Protein AF-A0A4U1IVS3-F1 (afdb_monomer_lite)

Sequence (166 aa):
MLEALLHRRAEAQEARRAERAAQIAGSAAEHLARTAVWHEGRAHLDPSILFGAILADVGRRFIAFHGGRAFEVRMLRHTLWSAGEALSPHDDLTAWVDAEGLHFRWKNGRGGLNFLSQHVPARDIGFGLHVYLTPPVQRPSVHRAQRPPRRPVSLGDEVVNMTLFT

Organism: NCBI:txid889272

pLDDT: mean 86.9, std 16.54, range [38.56, 98.56]

Radius of gyration: 30.64 Å; chains: 1; bounding box: 56×33×131 Å

Secondary structure (DSSP, 8-state):
-HHHHHHHHHHHHHHHHHHHHHHHHHHHHHHHHHH-EEETTEEEE-HHHHTTGGG--TT--EEEEE-TTS-EEEEEHHHHHHHHHHHTT-TT-EEEE-SSEEEEEETTTTEEEEEEPPP--GGGGGGSEEEE------------PPPPPPPPP-------------

Structure (mmCIF, N/CA/C/O backbone):
data_AF-A0A4U1IVS3-F1
#
_entry.id   AF-A0A4U1IVS3-F1
#
loop_
_atom_site.group_PDB
_atom_site.id
_atom_site.type_symbol
_atom_site.label_atom_id
_atom_site.label_alt_id
_atom_site.label_comp_id
_atom_site.label_asym_id
_atom_site.label_entity_id
_atom_site.label_seq_id
_atom_site.pdbx_PDB_ins_code
_atom_site.Cartn_x
_atom_site.Cartn_y
_atom_site.Cartn_z
_atom_site.occupancy
_atom_site.B_iso_or_equiv
_atom_site.auth_seq_id
_atom_site.auth_comp_id
_atom_site.auth_asym_id
_atom_site.auth_atom_id
_atom_site.pdbx_PDB_model_num
ATOM 1 N N . MET A 1 1 ? -29.412 3.752 32.930 1.00 77.69 1 MET A N 1
ATOM 2 C CA . MET A 1 1 ? -30.040 3.764 31.583 1.00 77.69 1 MET A CA 1
ATOM 3 C C . MET A 1 1 ? -29.341 4.731 30.622 1.00 77.69 1 MET A C 1
ATOM 5 O O . MET A 1 1 ? -29.026 4.317 29.516 1.00 77.69 1 MET A O 1
ATOM 9 N N . LEU A 1 2 ? -29.041 5.974 31.028 1.00 86.38 2 LEU A N 1
ATOM 10 C CA . LEU A 1 2 ? -28.315 6.954 30.199 1.00 86.38 2 LEU A CA 1
ATOM 11 C C . LEU A 1 2 ? -26.890 6.506 29.818 1.00 86.38 2 LEU A C 1
ATOM 13 O O . LEU A 1 2 ? -26.524 6.584 28.652 1.00 86.38 2 LEU A O 1
ATOM 17 N N . GLU A 1 3 ? -26.120 5.967 30.765 1.00 86.56 3 GLU A N 1
ATOM 18 C CA . GLU A 1 3 ? -24.755 5.470 30.511 1.00 86.56 3 GLU A CA 1
ATOM 19 C C . GLU A 1 3 ? -24.716 4.357 29.457 1.00 86.56 3 GLU A C 1
ATOM 21 O O . GLU A 1 3 ? -23.887 4.391 28.554 1.00 86.56 3 GLU A O 1
ATOM 26 N N . ALA A 1 4 ? -25.675 3.426 29.497 1.00 86.88 4 ALA A N 1
ATOM 27 C CA . ALA A 1 4 ? -25.793 2.362 28.500 1.00 86.88 4 ALA A CA 1
ATOM 28 C C . ALA A 1 4 ? -26.105 2.909 27.093 1.00 86.88 4 ALA A C 1
ATOM 30 O O . ALA A 1 4 ? -25.590 2.400 26.099 1.00 86.88 4 ALA A O 1
ATOM 31 N N . LEU A 1 5 ? -26.916 3.969 26.992 1.00 88.50 5 LEU A N 1
ATOM 32 C CA . LEU A 1 5 ? -27.208 4.632 25.715 1.00 88.50 5 LEU A CA 1
ATOM 33 C C . LEU A 1 5 ? -25.997 5.408 25.179 1.00 88.50 5 LEU A C 1
ATOM 35 O O . LEU A 1 5 ? -25.745 5.386 23.973 1.00 88.50 5 LEU A O 1
ATOM 39 N N . LEU A 1 6 ? -25.238 6.069 26.058 1.00 91.06 6 LEU A N 1
ATOM 40 C CA . LEU A 1 6 ? -24.002 6.767 25.693 1.00 91.06 6 LEU A CA 1
ATOM 41 C C . LEU A 1 6 ? -22.923 5.786 25.227 1.00 91.06 6 LEU A C 1
ATOM 43 O O . LEU A 1 6 ? -22.313 6.015 24.184 1.00 91.06 6 LEU A O 1
ATOM 47 N N . HIS A 1 7 ? -22.748 4.672 25.940 1.00 90.12 7 HIS A N 1
ATOM 48 C CA . HIS A 1 7 ? -21.808 3.618 25.568 1.00 90.12 7 HIS A CA 1
ATOM 49 C C . HIS A 1 7 ? -22.149 3.028 24.195 1.00 90.12 7 HIS A C 1
ATOM 51 O O . HIS A 1 7 ? -21.324 3.056 23.286 1.00 90.12 7 HIS A O 1
ATOM 57 N N . ARG A 1 8 ? -23.415 2.645 23.983 1.00 90.50 8 ARG A N 1
ATOM 58 C CA . ARG A 1 8 ? -23.885 2.110 22.698 1.00 90.50 8 ARG A CA 1
ATOM 59 C C . ARG A 1 8 ? -23.716 3.099 21.541 1.00 90.50 8 ARG A C 1
ATOM 61 O O . ARG A 1 8 ? -23.446 2.705 20.407 1.00 90.50 8 ARG A O 1
ATOM 68 N N . ARG A 1 9 ? -23.875 4.402 21.800 1.00 92.19 9 ARG A N 1
ATOM 69 C CA . ARG A 1 9 ? -23.631 5.449 20.797 1.00 92.19 9 ARG A CA 1
ATOM 70 C C . ARG A 1 9 ? -22.145 5.577 20.463 1.00 92.19 9 ARG A C 1
ATOM 72 O O . ARG A 1 9 ? -21.830 5.745 19.287 1.00 92.19 9 ARG A O 1
ATOM 79 N N . ALA A 1 10 ? -21.263 5.504 21.458 1.00 92.88 10 ALA A N 1
ATOM 80 C CA . ALA A 1 10 ? -19.818 5.541 21.250 1.00 92.88 10 ALA A CA 1
ATOM 81 C C . ALA A 1 10 ? -19.348 4.335 20.420 1.00 92.88 10 ALA A C 1
ATOM 83 O O . ALA A 1 10 ? -18.679 4.526 19.407 1.00 92.88 10 ALA A O 1
ATOM 84 N N . GLU A 1 11 ? -19.797 3.124 20.760 1.00 93.31 11 GLU A N 1
ATOM 85 C CA . GLU A 1 11 ? -19.518 1.904 19.989 1.00 93.31 11 GLU A CA 1
ATOM 86 C C . GLU A 1 11 ? -19.992 2.025 18.534 1.00 93.31 11 GLU A C 1
ATOM 88 O O . GLU A 1 11 ? -19.246 1.745 17.597 1.00 93.31 11 GLU A O 1
ATOM 93 N N . ALA A 1 12 ? -21.220 2.510 18.319 1.00 93.38 12 ALA A N 1
ATOM 94 C CA . ALA A 1 12 ? -21.760 2.697 16.975 1.00 93.38 12 ALA A CA 1
ATOM 95 C C . ALA A 1 12 ? -20.989 3.756 16.167 1.00 93.38 12 ALA A C 1
ATOM 97 O O . ALA A 1 12 ? -20.872 3.645 14.945 1.00 93.38 12 ALA A O 1
ATOM 98 N N . GLN A 1 13 ? -20.479 4.803 16.819 1.00 93.44 13 GLN A N 1
ATOM 99 C CA . GLN A 1 13 ? -19.643 5.809 16.165 1.00 93.44 13 GLN A CA 1
ATOM 100 C C . GLN A 1 13 ? -18.276 5.247 15.788 1.00 93.44 13 GLN A C 1
ATOM 102 O O . GLN A 1 13 ? -17.813 5.521 14.681 1.00 93.44 13 GLN A O 1
ATOM 107 N N . GLU A 1 14 ? -17.672 4.452 16.666 1.00 91.75 14 GLU A N 1
ATOM 108 C CA . GLU A 1 14 ? -16.387 3.807 16.414 1.00 91.75 14 GLU A CA 1
ATOM 109 C C . GLU A 1 14 ? -16.489 2.811 15.257 1.00 91.75 14 GLU A C 1
ATOM 111 O O . GLU A 1 14 ? -15.735 2.912 14.292 1.00 91.75 14 GLU A O 1
ATOM 116 N N . ALA A 1 15 ? -17.521 1.961 15.254 1.00 92.50 15 ALA A N 1
ATOM 117 C CA . ALA A 1 15 ? -17.793 1.045 14.149 1.00 92.50 15 ALA A CA 1
ATOM 118 C C . ALA A 1 15 ? -17.946 1.785 12.805 1.00 92.50 15 ALA A C 1
ATOM 120 O O . ALA A 1 15 ? -17.373 1.387 11.794 1.00 92.50 15 ALA A O 1
ATOM 121 N N . ARG A 1 16 ? -18.655 2.924 12.786 1.00 94.44 16 ARG A N 1
ATOM 122 C CA . ARG A 1 16 ? -18.805 3.759 11.576 1.00 94.44 16 ARG A CA 1
ATOM 123 C C . ARG A 1 16 ? -17.513 4.448 11.141 1.00 94.44 16 ARG A C 1
ATOM 125 O O . ARG A 1 16 ? -17.409 4.847 9.980 1.00 94.44 16 ARG A O 1
ATOM 132 N N . ARG A 1 17 ? -16.589 4.723 12.061 1.00 94.38 17 ARG A N 1
ATOM 133 C CA . ARG A 1 17 ? -15.276 5.301 11.735 1.00 94.38 17 ARG A CA 1
ATOM 134 C C . ARG A 1 17 ? -14.370 4.231 11.142 1.00 94.38 17 ARG A C 1
ATOM 136 O O . ARG A 1 17 ? -13.812 4.476 10.079 1.00 94.38 17 ARG A O 1
ATOM 143 N N . ALA A 1 18 ? -14.313 3.059 11.771 1.00 93.31 18 ALA A N 1
ATOM 144 C CA . ALA A 1 18 ? -13.566 1.909 11.279 1.00 93.31 18 ALA A CA 1
ATOM 145 C C . ALA A 1 18 ? -14.024 1.497 9.870 1.00 93.31 18 ALA A C 1
ATOM 147 O O . ALA A 1 18 ? -13.200 1.386 8.970 1.00 93.31 18 ALA A O 1
ATOM 148 N N . GLU A 1 19 ? -15.337 1.393 9.642 1.00 96.06 19 GLU A N 1
ATOM 149 C CA . GLU A 1 19 ? -15.896 1.054 8.326 1.00 96.06 19 GLU A CA 1
ATOM 150 C C . GLU A 1 19 ? -15.495 2.071 7.245 1.00 96.06 19 GLU A C 1
ATOM 152 O O . GLU A 1 19 ? -15.039 1.705 6.164 1.00 96.06 19 GLU A O 1
ATOM 157 N N . ARG A 1 20 ? -15.593 3.373 7.544 1.00 97.31 20 ARG A N 1
ATOM 158 C CA . ARG A 1 20 ? -15.169 4.422 6.604 1.00 97.31 20 ARG A CA 1
ATOM 159 C C . ARG A 1 20 ? -13.671 4.369 6.320 1.00 97.31 20 ARG A C 1
ATOM 161 O O . ARG A 1 20 ? -13.270 4.535 5.173 1.00 97.31 20 ARG A O 1
ATOM 168 N N . ALA A 1 21 ? -12.852 4.136 7.341 1.00 96.75 21 ALA A N 1
ATOM 169 C CA . ALA A 1 21 ? -11.411 4.001 7.178 1.00 96.75 21 ALA A CA 1
ATOM 170 C C . ALA A 1 21 ? -11.055 2.796 6.292 1.00 96.75 21 ALA A C 1
ATOM 172 O O . ALA A 1 21 ? -10.244 2.939 5.377 1.00 96.75 21 ALA A O 1
ATOM 173 N N . ALA A 1 22 ? -11.720 1.654 6.496 1.00 96.00 22 ALA A N 1
ATOM 174 C CA . ALA A 1 22 ? -11.573 0.461 5.667 1.00 96.00 22 ALA A CA 1
ATOM 175 C C . ALA A 1 22 ? -11.954 0.726 4.200 1.00 96.00 22 ALA A C 1
ATOM 177 O O . ALA A 1 22 ? -11.210 0.353 3.294 1.00 96.00 22 ALA A O 1
ATOM 178 N N . GLN A 1 23 ? -13.065 1.430 3.953 1.00 97.75 23 GLN A N 1
ATOM 179 C CA . GLN A 1 23 ? -13.495 1.812 2.601 1.00 97.75 23 GLN A CA 1
ATOM 180 C C . GLN A 1 23 ? -12.495 2.749 1.908 1.00 97.75 23 GLN A C 1
ATOM 182 O O . GLN A 1 23 ? -12.193 2.565 0.726 1.00 97.75 23 GLN A O 1
ATOM 187 N N . ILE A 1 24 ? -11.956 3.733 2.636 1.00 98.06 24 ILE A N 1
ATOM 188 C CA . ILE A 1 24 ? -10.933 4.658 2.125 1.00 98.06 24 ILE A CA 1
ATOM 189 C C . ILE A 1 24 ? -9.659 3.891 1.763 1.00 98.06 24 ILE A C 1
ATOM 191 O O . ILE A 1 24 ? -9.154 4.038 0.650 1.00 98.06 24 ILE A O 1
ATOM 195 N N . ALA A 1 25 ? -9.171 3.044 2.671 1.00 98.00 25 ALA A N 1
ATOM 196 C CA . ALA A 1 25 ? -7.970 2.249 2.450 1.00 98.00 25 ALA A CA 1
ATOM 197 C C . ALA A 1 25 ? -8.139 1.267 1.281 1.00 98.00 25 ALA A C 1
ATOM 199 O O . ALA A 1 25 ? -7.247 1.159 0.442 1.00 98.00 25 ALA A O 1
ATOM 200 N N . GLY A 1 26 ? -9.298 0.608 1.175 1.00 98.06 26 GLY A N 1
ATOM 201 C CA . GLY A 1 26 ? -9.636 -0.270 0.052 1.00 98.06 26 GLY A CA 1
ATOM 202 C C . GLY A 1 26 ? -9.666 0.475 -1.284 1.00 98.06 26 GLY A C 1
ATOM 203 O O . GLY A 1 26 ? -8.991 0.075 -2.229 1.00 98.06 26 GLY A O 1
ATOM 204 N N . SER A 1 27 ? -10.355 1.617 -1.342 1.00 98.19 27 SER A N 1
ATOM 205 C CA . SER A 1 27 ? -10.416 2.449 -2.553 1.00 98.19 27 SER A CA 1
ATOM 206 C C . SER A 1 27 ? -9.033 2.957 -2.972 1.00 98.19 27 SER A C 1
ATOM 208 O O . SER A 1 27 ? -8.713 2.992 -4.160 1.00 98.19 27 SER A O 1
ATOM 210 N N . ALA A 1 28 ? -8.192 3.326 -2.001 1.00 98.25 28 ALA A N 1
ATOM 211 C CA . ALA A 1 28 ? -6.819 3.752 -2.238 1.00 98.25 28 ALA A CA 1
ATOM 212 C C . ALA A 1 28 ? -5.929 2.602 -2.727 1.00 98.25 28 ALA A C 1
ATOM 214 O O . ALA A 1 28 ? -5.142 2.804 -3.646 1.00 98.25 28 ALA A O 1
ATOM 215 N N . ALA A 1 29 ? -6.080 1.398 -2.168 1.00 98.19 29 ALA A N 1
ATOM 216 C CA . ALA A 1 29 ? -5.380 0.198 -2.623 1.00 98.19 29 ALA A CA 1
ATOM 217 C C . ALA A 1 29 ? -5.730 -0.145 -4.078 1.00 98.19 29 ALA A C 1
ATOM 219 O O . ALA A 1 29 ? -4.840 -0.408 -4.887 1.00 98.19 29 ALA A O 1
ATOM 220 N N . GLU A 1 30 ? -7.012 -0.085 -4.439 1.00 97.75 30 GLU A N 1
ATOM 221 C CA . GLU A 1 30 ? -7.441 -0.275 -5.823 1.00 97.75 30 GLU A CA 1
ATOM 222 C C . GLU A 1 30 ? -6.924 0.829 -6.748 1.00 97.75 30 GLU A C 1
ATOM 224 O O . GLU A 1 30 ? -6.510 0.559 -7.874 1.00 97.75 30 GLU A O 1
ATOM 229 N N . HIS A 1 31 ? -6.956 2.083 -6.293 1.00 97.75 31 HIS A N 1
ATOM 230 C CA . HIS A 1 31 ? -6.465 3.211 -7.072 1.00 97.75 31 HIS A CA 1
ATOM 231 C C . HIS A 1 31 ? -4.955 3.096 -7.315 1.00 97.75 31 HIS A C 1
ATOM 233 O O . HIS A 1 31 ? -4.538 3.200 -8.465 1.00 97.75 31 HIS A O 1
ATOM 239 N N . LEU A 1 32 ? -4.173 2.751 -6.286 1.00 97.94 32 LEU A N 1
ATOM 240 C CA . LEU A 1 32 ? -2.744 2.454 -6.393 1.00 97.94 32 LEU A CA 1
ATOM 241 C C . LEU A 1 32 ? -2.472 1.327 -7.395 1.00 97.94 32 LEU A C 1
ATOM 243 O O . LEU A 1 32 ? -1.571 1.430 -8.221 1.00 97.94 32 LEU A O 1
ATOM 247 N N . ALA A 1 33 ? -3.261 0.251 -7.345 1.00 96.94 33 ALA A N 1
ATOM 248 C CA . ALA A 1 33 ? -3.112 -0.867 -8.268 1.00 96.94 33 ALA A CA 1
ATOM 249 C C . ALA A 1 33 ? -3.408 -0.483 -9.725 1.00 96.94 33 ALA A C 1
ATOM 251 O O . ALA A 1 33 ? -2.735 -0.968 -10.631 1.00 96.94 33 ALA A O 1
ATOM 252 N N . ARG A 1 34 ? -4.394 0.394 -9.959 1.00 95.56 34 ARG A N 1
ATOM 253 C CA . ARG A 1 34 ? -4.743 0.882 -11.303 1.00 95.56 34 ARG A CA 1
ATOM 254 C C . ARG A 1 34 ? -3.715 1.854 -11.875 1.00 95.56 34 ARG A C 1
ATOM 256 O O . ARG A 1 34 ? -3.555 1.888 -13.091 1.00 95.56 34 ARG A O 1
ATOM 263 N N . THR A 1 35 ? -3.071 2.659 -11.034 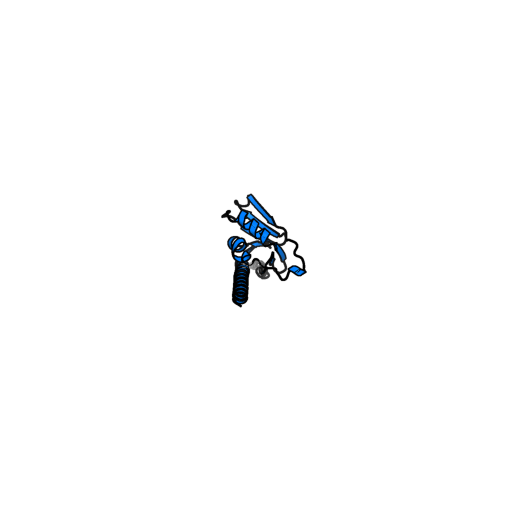1.00 95.31 35 THR A N 1
ATOM 264 C CA . THR A 1 35 ? -2.068 3.645 -11.466 1.00 95.31 35 THR A CA 1
ATOM 265 C C . THR A 1 35 ? -0.651 3.079 -11.509 1.00 95.31 35 THR A C 1
ATOM 267 O O . THR A 1 35 ? 0.246 3.743 -12.024 1.00 95.31 35 THR A O 1
ATOM 270 N N . ALA A 1 36 ? -0.442 1.854 -11.018 1.00 96.75 36 ALA A N 1
ATOM 271 C CA . ALA A 1 36 ? 0.858 1.205 -11.034 1.00 96.75 36 ALA A CA 1
ATOM 272 C C . ALA A 1 36 ? 1.381 0.995 -12.465 1.00 96.75 36 ALA A C 1
ATOM 274 O O . ALA A 1 36 ? 0.700 0.432 -13.327 1.00 96.75 36 ALA A O 1
ATOM 275 N N . VAL A 1 37 ? 2.629 1.400 -12.700 1.00 95.31 37 VAL A N 1
ATOM 276 C CA . VAL A 1 37 ? 3.298 1.262 -14.001 1.00 95.31 37 VAL A CA 1
ATOM 277 C C . VAL A 1 37 ? 4.334 0.153 -13.924 1.00 95.31 37 VAL A C 1
ATOM 279 O O . VAL A 1 37 ? 5.239 0.187 -13.095 1.00 95.31 37 VAL A O 1
ATOM 282 N N . TRP A 1 38 ? 4.220 -0.834 -14.806 1.00 94.31 38 TRP A N 1
ATOM 283 C CA . TRP A 1 38 ? 5.141 -1.965 -14.839 1.00 94.31 38 TRP A CA 1
ATOM 284 C C . TRP A 1 38 ? 6.314 -1.729 -15.784 1.00 94.31 38 TRP A C 1
ATOM 286 O O . TRP A 1 38 ? 6.119 -1.386 -16.950 1.00 94.31 38 TRP A O 1
ATOM 296 N N . HIS A 1 39 ? 7.524 -1.994 -15.299 1.00 91.81 39 HIS A N 1
ATOM 297 C CA . HIS A 1 39 ? 8.752 -1.936 -16.083 1.00 91.81 39 HIS A CA 1
ATOM 298 C C . HIS A 1 39 ? 9.761 -2.960 -15.553 1.00 91.81 39 HIS A C 1
ATOM 300 O O . HIS A 1 39 ? 10.001 -3.018 -14.353 1.00 91.81 39 HIS A O 1
ATOM 306 N N . GLU A 1 40 ? 10.316 -3.796 -16.437 1.00 89.06 40 GLU A N 1
ATOM 307 C CA . GLU A 1 40 ? 11.389 -4.756 -16.105 1.00 89.06 40 GLU A CA 1
ATOM 308 C C . GLU A 1 40 ? 11.123 -5.623 -14.853 1.00 89.06 40 GLU A C 1
ATOM 310 O O . GLU A 1 40 ? 12.008 -5.878 -14.045 1.00 89.06 40 GLU A O 1
ATOM 315 N N . GLY A 1 41 ? 9.880 -6.085 -14.673 1.00 89.19 41 GLY A N 1
ATOM 316 C CA . GLY A 1 41 ? 9.498 -6.932 -13.531 1.00 89.19 41 GLY A CA 1
ATOM 317 C C . GLY A 1 41 ? 9.217 -6.176 -12.227 1.00 89.19 41 GLY A C 1
ATOM 318 O O . GLY A 1 41 ? 8.903 -6.806 -11.221 1.00 89.19 41 GLY A O 1
ATOM 319 N N . ARG A 1 42 ? 9.266 -4.842 -12.257 1.00 95.38 42 ARG A N 1
ATOM 320 C CA . ARG A 1 42 ? 8.960 -3.951 -11.136 1.00 95.38 42 ARG A CA 1
ATOM 321 C C . ARG A 1 42 ? 7.642 -3.233 -11.373 1.00 95.38 42 ARG A C 1
ATOM 323 O O . ARG A 1 42 ? 7.330 -2.865 -12.507 1.00 95.38 42 ARG A O 1
ATOM 330 N N . ALA A 1 43 ? 6.896 -2.993 -10.303 1.00 97.44 43 ALA A N 1
ATOM 331 C CA . ALA A 1 43 ? 5.707 -2.153 -10.327 1.00 97.44 43 ALA A CA 1
ATOM 332 C C . ALA A 1 43 ? 6.019 -0.814 -9.652 1.00 97.44 43 ALA A C 1
ATOM 334 O O . ALA A 1 43 ? 6.213 -0.758 -8.438 1.00 97.44 43 ALA A O 1
ATOM 335 N N . HIS A 1 44 ? 6.079 0.260 -10.437 1.00 97.81 44 HIS A N 1
ATOM 336 C CA . HIS A 1 44 ? 6.214 1.623 -9.937 1.00 97.81 44 HIS A CA 1
ATOM 337 C C . HIS A 1 44 ? 4.899 2.087 -9.318 1.00 97.81 44 HIS A C 1
ATOM 339 O O . HIS A 1 44 ? 3.830 1.901 -9.901 1.00 97.81 44 HIS A O 1
ATOM 345 N N . LEU A 1 45 ? 5.002 2.678 -8.133 1.00 98.12 45 LEU A N 1
ATOM 346 C CA . LEU A 1 45 ? 3.891 3.065 -7.275 1.00 98.12 45 LEU A CA 1
ATOM 347 C C . LEU A 1 45 ? 3.886 4.581 -7.090 1.00 98.12 45 LEU A C 1
ATOM 349 O O . LEU A 1 45 ? 4.944 5.194 -6.961 1.00 98.12 45 LEU A O 1
ATOM 353 N N . ASP A 1 46 ? 2.695 5.167 -7.020 1.00 96.75 46 ASP A N 1
ATOM 354 C CA . ASP A 1 46 ? 2.514 6.573 -6.660 1.00 96.75 46 ASP A CA 1
ATOM 355 C C . ASP A 1 46 ? 2.753 6.767 -5.144 1.00 96.75 46 ASP A C 1
ATOM 357 O O . ASP A 1 46 ? 1.989 6.225 -4.327 1.00 96.75 46 ASP A O 1
ATOM 361 N N . PRO A 1 47 ? 3.785 7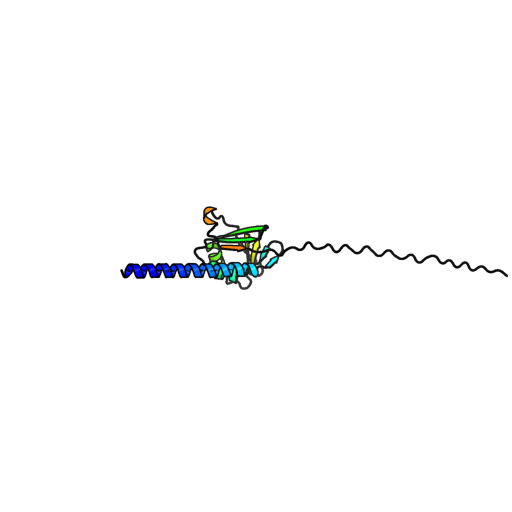.534 -4.737 1.00 96.44 47 PRO A N 1
ATOM 362 C CA . PRO A 1 47 ? 4.096 7.739 -3.326 1.00 96.44 47 PRO A CA 1
ATOM 363 C C . PRO A 1 47 ? 3.009 8.491 -2.547 1.00 96.44 47 PRO A C 1
ATOM 365 O O . PRO A 1 47 ? 2.819 8.217 -1.361 1.00 96.44 47 PRO A O 1
ATOM 368 N N . SER A 1 48 ? 2.265 9.402 -3.185 1.00 95.25 48 SER A N 1
ATOM 369 C CA . SER A 1 48 ? 1.199 10.168 -2.526 1.00 95.25 48 SER A CA 1
ATOM 370 C C . SER A 1 48 ? 0.046 9.265 -2.091 1.00 95.25 48 SER A C 1
ATOM 372 O O . SER A 1 48 ? -0.554 9.474 -1.035 1.00 95.25 48 SER A O 1
ATOM 374 N N . ILE A 1 49 ? -0.239 8.218 -2.866 1.00 96.75 49 ILE A N 1
ATOM 375 C CA . ILE A 1 49 ? -1.236 7.209 -2.495 1.00 96.75 49 ILE A CA 1
ATOM 376 C C . ILE A 1 49 ? -0.651 6.236 -1.464 1.00 96.75 49 ILE A C 1
ATOM 378 O O . ILE A 1 49 ? -1.320 5.921 -0.476 1.00 96.75 49 ILE A O 1
ATOM 382 N N . LEU A 1 50 ? 0.598 5.795 -1.666 1.00 96.88 50 LEU A N 1
ATOM 383 C CA . LEU A 1 50 ? 1.296 4.824 -0.814 1.00 96.88 50 LEU A CA 1
ATOM 384 C C . LEU A 1 50 ? 1.477 5.298 0.639 1.00 96.88 50 LEU A C 1
ATOM 386 O O . LEU A 1 50 ? 1.410 4.484 1.560 1.00 96.88 50 LEU A O 1
ATOM 390 N N . PHE A 1 51 ? 1.681 6.597 0.856 1.00 96.12 51 PHE A N 1
ATOM 391 C CA . PHE A 1 51 ? 1.783 7.190 2.197 1.00 96.12 51 PHE A CA 1
ATOM 392 C C . PHE A 1 51 ? 0.499 7.873 2.675 1.00 96.12 51 PHE A C 1
ATOM 394 O O . PHE A 1 51 ? 0.437 8.347 3.807 1.00 96.12 51 PHE A O 1
ATOM 401 N N . GLY A 1 52 ? -0.529 7.920 1.830 1.00 95.56 52 GLY A N 1
ATOM 402 C CA . GLY A 1 52 ? -1.780 8.606 2.113 1.00 95.56 52 GLY A CA 1
ATOM 403 C C . GLY A 1 52 ? -2.896 7.652 2.523 1.00 95.56 52 GLY A C 1
ATOM 404 O O . GLY A 1 52 ? -2.820 6.917 3.510 1.00 95.56 52 GLY A O 1
ATOM 405 N N . ALA A 1 53 ? -3.972 7.682 1.740 1.00 96.00 53 ALA A N 1
ATOM 406 C CA . ALA A 1 53 ? -5.240 7.031 2.054 1.00 96.00 53 ALA A CA 1
ATOM 407 C C . ALA A 1 53 ? -5.144 5.506 2.251 1.00 96.00 53 ALA A C 1
ATOM 409 O O . ALA A 1 53 ? -5.974 4.940 2.959 1.00 96.00 53 ALA A O 1
ATOM 410 N N . ILE A 1 54 ? -4.119 4.840 1.708 1.00 96.25 54 ILE A N 1
ATOM 411 C CA . ILE A 1 54 ? -3.903 3.400 1.917 1.00 96.25 54 ILE A CA 1
ATOM 412 C C . ILE A 1 54 ? -3.636 3.047 3.391 1.00 96.25 54 ILE A C 1
ATOM 414 O O . ILE A 1 54 ? -3.907 1.932 3.828 1.00 96.25 54 ILE A O 1
ATOM 418 N N . LEU A 1 55 ? -3.144 4.011 4.177 1.00 96.44 55 LEU A N 1
ATOM 419 C CA . LEU A 1 55 ? -2.854 3.855 5.601 1.00 96.44 55 LEU A CA 1
ATOM 420 C C . LEU A 1 55 ? -4.043 4.249 6.494 1.00 96.44 55 LEU A C 1
ATOM 422 O O . LEU A 1 55 ? -3.903 4.225 7.718 1.00 96.44 55 LEU A O 1
ATOM 426 N N . ALA A 1 56 ? -5.200 4.619 5.931 1.00 95.44 56 ALA A N 1
ATOM 427 C CA . ALA A 1 56 ? -6.335 5.135 6.700 1.00 95.44 56 ALA A CA 1
ATOM 428 C C . ALA A 1 56 ? -6.898 4.118 7.709 1.00 95.44 56 ALA A C 1
ATOM 430 O O . ALA A 1 56 ? -7.270 4.496 8.820 1.00 95.44 56 ALA A O 1
ATOM 431 N N . ASP A 1 57 ? -6.932 2.833 7.349 1.00 94.69 57 ASP A N 1
ATOM 432 C CA . ASP A 1 57 ? -7.441 1.762 8.207 1.00 94.69 57 ASP A CA 1
ATOM 433 C C . ASP A 1 57 ? -6.359 1.261 9.177 1.00 94.69 57 ASP A C 1
ATOM 435 O O . ASP A 1 57 ? -5.471 0.486 8.817 1.00 94.69 57 ASP A O 1
ATOM 439 N N . VAL A 1 58 ? -6.441 1.695 10.437 1.00 91.25 58 VAL A N 1
ATOM 440 C CA . VAL A 1 58 ? -5.537 1.255 11.514 1.00 91.25 58 VAL A CA 1
ATOM 441 C C . VAL A 1 58 ? -5.754 -0.204 11.928 1.00 91.25 58 VAL A C 1
ATOM 443 O O . VAL A 1 58 ? -4.861 -0.798 12.532 1.00 91.25 58 VAL A O 1
ATOM 446 N N . GLY A 1 59 ? -6.903 -0.800 11.590 1.00 90.00 59 GLY A N 1
ATOM 447 C CA . GLY A 1 59 ? -7.180 -2.216 11.825 1.00 90.00 59 GLY A CA 1
ATOM 448 C C . GLY A 1 59 ? -6.340 -3.133 10.931 1.00 90.00 59 GLY A C 1
ATOM 449 O O . GLY A 1 59 ? -6.064 -4.279 11.298 1.00 90.00 59 GLY A O 1
ATOM 450 N N . ARG A 1 60 ? -5.863 -2.623 9.786 1.00 92.31 60 ARG A N 1
ATOM 451 C CA . ARG A 1 60 ? -4.960 -3.340 8.879 1.00 92.31 60 ARG A CA 1
ATOM 452 C C . ARG A 1 60 ? -3.518 -3.149 9.325 1.00 92.31 60 ARG A C 1
ATOM 454 O O . ARG A 1 60 ? -2.903 -2.103 9.127 1.00 92.31 60 ARG A O 1
ATOM 461 N N . ARG A 1 61 ? -2.942 -4.189 9.930 1.00 93.56 61 ARG A N 1
ATOM 462 C CA . ARG A 1 61 ? -1.576 -4.126 10.487 1.00 93.56 61 ARG A CA 1
ATOM 463 C C . ARG A 1 61 ? -0.480 -4.115 9.423 1.00 93.56 61 ARG A C 1
ATOM 465 O O . ARG A 1 61 ? 0.638 -3.689 9.716 1.00 93.56 61 ARG A O 1
ATOM 472 N N . PHE A 1 62 ? -0.780 -4.569 8.211 1.00 96.50 62 PHE A N 1
ATOM 473 C CA . PHE A 1 62 ? 0.164 -4.623 7.102 1.00 96.50 62 PHE A CA 1
ATOM 474 C C . PHE A 1 62 ? -0.539 -4.450 5.755 1.00 96.50 62 PHE A C 1
ATOM 476 O O . PHE A 1 62 ? -1.745 -4.680 5.636 1.00 96.50 62 PHE A O 1
ATOM 483 N N . ILE A 1 63 ? 0.242 -4.077 4.748 1.00 97.88 63 ILE A N 1
ATOM 484 C CA . ILE A 1 63 ? -0.138 -4.047 3.340 1.00 97.88 63 ILE A CA 1
ATOM 485 C C . ILE A 1 63 ? 0.641 -5.141 2.610 1.00 97.88 63 ILE A C 1
ATOM 487 O O . ILE A 1 63 ? 1.855 -5.258 2.779 1.00 97.88 63 ILE A O 1
ATOM 491 N N . ALA A 1 64 ? -0.054 -5.952 1.818 1.00 97.69 64 ALA A N 1
ATOM 492 C CA . ALA A 1 64 ? 0.536 -6.961 0.949 1.00 97.69 64 ALA A CA 1
ATOM 493 C C . ALA A 1 64 ? 0.398 -6.539 -0.512 1.00 97.69 64 ALA A C 1
ATOM 495 O O . ALA A 1 64 ? -0.717 -6.406 -1.017 1.00 97.69 64 ALA A O 1
ATOM 496 N N . PHE A 1 65 ? 1.529 -6.366 -1.185 1.00 98.06 65 PHE A N 1
ATOM 497 C CA . PHE A 1 65 ? 1.612 -6.098 -2.613 1.00 98.06 65 PHE A CA 1
ATOM 498 C C . PHE A 1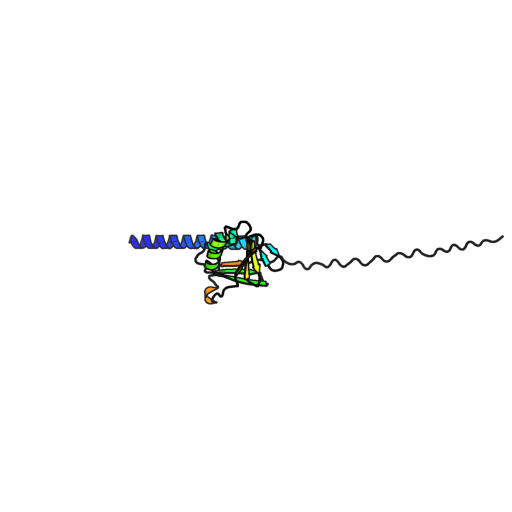 65 ? 1.768 -7.418 -3.362 1.00 98.06 65 PHE A C 1
ATOM 500 O O . PHE A 1 65 ? 2.749 -8.135 -3.165 1.00 98.06 65 PHE A O 1
ATOM 507 N N . HIS A 1 66 ? 0.803 -7.727 -4.224 1.00 97.12 66 HIS A N 1
ATOM 508 C CA . HIS A 1 66 ? 0.766 -8.948 -5.024 1.00 97.12 66 HIS A CA 1
ATOM 509 C C . HIS A 1 66 ? 1.083 -8.611 -6.475 1.00 97.12 66 HIS A C 1
ATOM 511 O O . HIS A 1 66 ? 0.254 -8.016 -7.159 1.00 97.12 66 HIS A O 1
ATOM 517 N N . GLY A 1 67 ? 2.259 -9.008 -6.956 1.00 94.62 67 GLY A N 1
ATOM 518 C CA . GLY A 1 67 ? 2.700 -8.834 -8.344 1.00 94.62 67 GLY A CA 1
ATOM 519 C C . GLY A 1 67 ? 2.253 -9.974 -9.265 1.00 94.62 67 GLY A C 1
ATOM 520 O O . GLY A 1 67 ? 3.049 -10.505 -10.043 1.00 94.62 67 GLY A O 1
ATOM 521 N N . GLY A 1 68 ? 1.013 -10.448 -9.123 1.00 88.12 68 GLY A N 1
ATOM 522 C CA . GLY A 1 68 ? 0.548 -11.675 -9.774 1.00 88.12 68 GLY A CA 1
ATOM 523 C C . GLY A 1 68 ? 1.331 -12.907 -9.301 1.00 88.12 68 GLY A C 1
ATOM 524 O O . GLY A 1 68 ? 1.296 -13.249 -8.126 1.00 88.12 68 GLY A O 1
ATOM 525 N N . ARG A 1 69 ? 2.030 -13.591 -10.220 1.00 86.56 69 ARG A N 1
ATOM 526 C CA . ARG A 1 69 ? 2.899 -14.745 -9.892 1.00 86.56 69 ARG A CA 1
ATOM 527 C C . ARG A 1 69 ? 4.359 -14.363 -9.624 1.00 86.56 69 ARG A C 1
ATOM 529 O O . ARG A 1 69 ? 5.148 -15.246 -9.314 1.00 86.56 69 ARG A O 1
ATOM 536 N N . ALA A 1 70 ? 4.728 -13.093 -9.803 1.00 89.25 70 ALA A N 1
ATOM 537 C CA . ALA A 1 70 ? 6.125 -12.670 -9.755 1.00 89.25 70 ALA A CA 1
ATOM 538 C C . ALA A 1 70 ? 6.640 -12.506 -8.320 1.00 89.25 70 ALA A C 1
ATOM 540 O O . ALA A 1 70 ? 7.746 -12.939 -8.017 1.00 89.25 70 ALA A O 1
ATOM 541 N N . PHE A 1 71 ? 5.846 -11.886 -7.444 1.00 94.25 71 PHE A N 1
ATOM 542 C CA . PHE A 1 71 ? 6.252 -11.603 -6.070 1.00 94.25 71 PHE A CA 1
ATOM 543 C C . PHE A 1 71 ? 5.061 -11.355 -5.143 1.00 94.25 71 PHE A C 1
ATOM 545 O O . PHE A 1 71 ? 3.977 -10.957 -5.579 1.00 94.25 71 PHE A O 1
ATOM 552 N N . GLU A 1 72 ? 5.320 -11.517 -3.846 1.00 96.06 72 GLU A N 1
ATOM 553 C CA . GLU A 1 72 ? 4.489 -11.007 -2.759 1.00 96.06 72 GLU A CA 1
ATOM 554 C C . GLU A 1 72 ? 5.383 -10.272 -1.750 1.00 96.06 72 GLU A C 1
ATOM 556 O O . GLU A 1 72 ? 6.277 -10.868 -1.144 1.00 96.06 72 GLU A O 1
ATOM 561 N N . VAL A 1 73 ? 5.128 -8.979 -1.542 1.00 97.75 73 VAL A N 1
ATOM 562 C CA . VAL A 1 73 ? 5.867 -8.148 -0.579 1.00 97.75 73 VAL A CA 1
ATOM 563 C C . VAL A 1 73 ? 4.917 -7.649 0.494 1.00 97.75 73 VAL A C 1
ATOM 565 O O . VAL A 1 73 ? 3.897 -7.032 0.194 1.00 97.75 73 VAL A O 1
ATOM 568 N N . ARG A 1 74 ? 5.253 -7.896 1.761 1.00 97.81 74 ARG A N 1
ATOM 569 C CA . ARG A 1 74 ? 4.441 -7.489 2.913 1.00 97.81 74 ARG A CA 1
ATOM 570 C C . ARG A 1 74 ? 5.142 -6.394 3.688 1.00 97.81 74 ARG A C 1
ATOM 572 O O . ARG A 1 74 ? 6.283 -6.578 4.093 1.00 97.81 74 ARG A O 1
ATOM 579 N N . MET A 1 75 ? 4.443 -5.296 3.939 1.00 97.56 75 MET A N 1
ATOM 580 C CA . MET A 1 75 ? 4.940 -4.154 4.701 1.00 97.56 75 MET A CA 1
ATOM 581 C C . MET A 1 75 ? 4.015 -3.863 5.874 1.00 97.56 75 MET A C 1
ATOM 583 O O . MET A 1 75 ? 2.822 -3.633 5.691 1.00 97.56 75 MET A O 1
ATOM 587 N N . LEU A 1 76 ? 4.555 -3.830 7.085 1.00 96.31 76 LEU A N 1
ATOM 588 C CA . LEU A 1 76 ? 3.830 -3.392 8.267 1.00 96.31 76 LEU A CA 1
ATOM 589 C C . LEU A 1 76 ? 3.431 -1.924 8.095 1.00 96.31 76 LEU A C 1
ATOM 591 O O . LEU A 1 76 ? 4.219 -1.079 7.665 1.00 96.31 76 LEU A O 1
ATOM 595 N N . ARG A 1 77 ? 2.193 -1.609 8.479 1.00 95.50 77 ARG A N 1
ATOM 596 C CA . ARG A 1 77 ? 1.610 -0.272 8.319 1.00 95.50 77 ARG A CA 1
ATOM 597 C C . ARG A 1 77 ? 2.464 0.801 8.997 1.00 95.50 77 ARG A C 1
ATOM 599 O O . ARG A 1 77 ? 2.668 1.867 8.432 1.00 95.50 77 ARG A O 1
ATOM 606 N N . HIS A 1 78 ? 2.979 0.518 10.194 1.00 94.62 78 HIS A N 1
ATOM 607 C CA . HIS A 1 78 ? 3.811 1.470 10.934 1.00 94.62 78 HIS A CA 1
ATOM 608 C C . HIS A 1 78 ? 5.156 1.735 10.242 1.00 94.62 78 HIS A C 1
ATOM 610 O O . HIS A 1 78 ? 5.638 2.859 10.283 1.00 94.62 78 HIS A O 1
ATOM 616 N N . THR A 1 79 ? 5.742 0.739 9.565 1.00 96.19 79 THR A N 1
ATOM 617 C CA . THR A 1 79 ? 6.970 0.938 8.783 1.00 96.19 79 THR A CA 1
ATOM 618 C C . THR A 1 79 ? 6.716 1.906 7.630 1.00 96.19 79 THR A C 1
ATOM 620 O O . THR A 1 79 ? 7.491 2.839 7.438 1.00 96.19 79 THR A O 1
ATOM 623 N N . LEU A 1 80 ? 5.606 1.731 6.903 1.00 96.38 80 LEU A N 1
ATOM 624 C CA . LEU A 1 80 ? 5.217 2.644 5.823 1.00 96.38 80 LEU A CA 1
ATOM 625 C C . LEU A 1 80 ? 4.855 4.038 6.330 1.00 96.38 80 LEU A C 1
ATOM 627 O O . LEU A 1 80 ? 5.204 5.016 5.681 1.00 96.38 80 LEU A O 1
ATOM 631 N N . TRP A 1 81 ? 4.208 4.132 7.492 1.00 96.44 81 TRP A N 1
ATOM 632 C CA . TRP A 1 81 ? 3.922 5.412 8.134 1.00 96.44 81 TRP A CA 1
ATOM 633 C C . TRP A 1 81 ? 5.209 6.190 8.430 1.00 96.44 81 TRP A C 1
ATOM 635 O O . TRP A 1 81 ? 5.369 7.311 7.958 1.00 96.44 81 TRP A O 1
ATOM 645 N N . SER A 1 82 ? 6.159 5.573 9.139 1.00 96.19 82 SER A N 1
ATOM 646 C CA . SER A 1 82 ? 7.437 6.215 9.470 1.00 96.19 82 SER A CA 1
ATOM 647 C C . SER A 1 82 ? 8.264 6.547 8.225 1.00 96.19 82 SER A C 1
ATOM 649 O O . SER A 1 82 ? 8.916 7.588 8.176 1.00 96.19 82 SER A O 1
ATOM 651 N N . ALA A 1 83 ? 8.223 5.693 7.196 1.00 96.38 83 ALA A N 1
ATOM 652 C CA . ALA A 1 83 ? 8.838 5.996 5.908 1.00 96.38 83 ALA A CA 1
ATOM 653 C C . ALA A 1 83 ? 8.179 7.216 5.247 1.00 96.38 83 ALA A C 1
ATOM 655 O O . ALA A 1 83 ? 8.883 8.088 4.750 1.00 96.38 83 ALA A O 1
ATOM 656 N N . GLY A 1 84 ? 6.849 7.309 5.287 1.00 95.94 84 GLY A N 1
ATOM 657 C CA . GLY A 1 84 ? 6.099 8.445 4.766 1.00 95.94 84 GLY A CA 1
ATOM 658 C C . GLY A 1 84 ? 6.475 9.754 5.452 1.00 95.94 84 GLY A C 1
ATOM 659 O O . GLY A 1 84 ? 6.731 10.736 4.762 1.00 95.94 84 GLY A O 1
ATOM 660 N N . GLU A 1 85 ? 6.602 9.768 6.779 1.00 96.25 85 GLU A N 1
ATOM 661 C CA . GLU A 1 85 ? 7.044 10.961 7.520 1.00 96.25 85 GLU A CA 1
ATOM 662 C C . GLU A 1 85 ? 8.438 11.434 7.085 1.00 96.25 85 GLU A C 1
ATOM 664 O O . GLU A 1 85 ? 8.666 12.631 6.922 1.00 96.25 85 GLU A O 1
ATOM 669 N N . ALA A 1 86 ? 9.361 10.499 6.848 1.00 95.56 86 ALA A N 1
ATOM 670 C CA . ALA A 1 86 ? 10.724 10.821 6.439 1.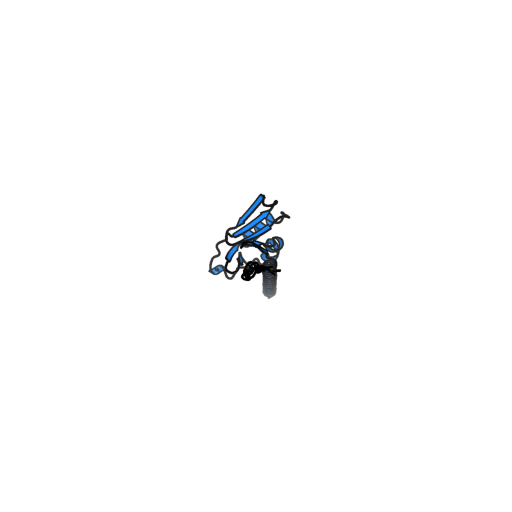00 95.56 86 ALA A CA 1
ATOM 671 C C . ALA A 1 86 ? 10.848 11.209 4.955 1.00 95.56 86 ALA A C 1
ATOM 673 O O . ALA A 1 86 ? 11.704 12.021 4.606 1.00 95.56 86 ALA A O 1
ATOM 674 N N . LEU A 1 87 ? 10.036 10.611 4.077 1.00 96.12 87 LEU A N 1
ATOM 675 C CA . LEU A 1 87 ? 10.224 10.677 2.625 1.00 96.12 87 LEU A CA 1
ATOM 676 C C . LEU A 1 87 ? 9.259 11.628 1.909 1.00 96.12 87 LEU A C 1
ATOM 678 O O . LEU A 1 87 ? 9.602 12.107 0.831 1.00 96.12 87 LEU A O 1
ATOM 682 N N . SER A 1 88 ? 8.093 11.940 2.485 1.00 93.50 88 SER A N 1
ATOM 683 C CA . SER A 1 88 ? 7.106 12.847 1.867 1.00 93.50 88 SER A CA 1
ATOM 684 C C . SER A 1 88 ? 7.626 14.254 1.527 1.00 93.50 88 SER A C 1
ATOM 686 O O . SER A 1 88 ? 7.104 14.835 0.581 1.00 93.50 88 SER A O 1
ATOM 688 N N . PRO A 1 89 ? 8.637 14.826 2.219 1.00 94.50 89 PRO A N 1
ATOM 689 C CA . PRO A 1 89 ? 9.221 16.112 1.821 1.00 94.50 89 PRO A CA 1
ATOM 690 C C . PRO A 1 89 ? 10.045 16.087 0.520 1.00 94.50 89 PRO A C 1
ATOM 692 O O . PRO A 1 89 ? 10.574 17.124 0.124 1.00 94.50 89 PRO A O 1
ATOM 695 N N . HIS A 1 90 ? 10.263 14.924 -0.101 1.00 95.06 90 HIS A N 1
ATOM 696 C CA . HIS A 1 90 ? 11.036 14.809 -1.336 1.00 95.06 90 HIS A CA 1
ATOM 697 C C . HIS A 1 90 ? 10.124 14.838 -2.569 1.00 95.06 90 HIS A C 1
ATOM 699 O O . HIS A 1 90 ? 9.479 13.845 -2.889 1.00 95.06 90 HIS A O 1
ATOM 705 N N . ASP A 1 91 ? 10.135 15.955 -3.299 1.00 92.50 91 ASP A N 1
ATOM 706 C CA . ASP A 1 91 ? 9.297 16.156 -4.495 1.00 92.50 91 ASP A CA 1
ATOM 707 C C . ASP A 1 91 ? 9.647 15.215 -5.665 1.00 92.50 91 ASP A C 1
ATOM 709 O O . ASP A 1 91 ? 8.821 14.968 -6.540 1.00 92.50 91 ASP A O 1
ATOM 713 N N . ASP A 1 92 ? 10.872 14.680 -5.691 1.00 95.19 92 ASP A N 1
ATOM 714 C CA . ASP A 1 92 ? 11.369 13.749 -6.713 1.00 95.19 92 ASP A CA 1
ATOM 715 C C . ASP A 1 92 ? 11.344 12.281 -6.258 1.00 95.19 92 ASP A C 1
ATOM 717 O O . ASP A 1 92 ? 12.057 11.429 -6.801 1.00 95.19 92 ASP A O 1
ATOM 721 N N . LEU A 1 93 ? 10.550 11.983 -5.228 1.00 97.38 93 LEU A N 1
ATOM 722 C CA . LEU A 1 93 ? 10.430 10.642 -4.690 1.00 97.38 93 LEU A CA 1
ATOM 723 C C . LEU A 1 93 ? 9.820 9.690 -5.721 1.00 97.38 93 LEU A C 1
ATOM 725 O O . LEU A 1 93 ? 8.748 9.911 -6.277 1.00 97.38 93 LEU A O 1
ATOM 729 N N . THR A 1 94 ? 10.485 8.558 -5.899 1.00 97.12 94 THR A N 1
ATOM 730 C CA . THR A 1 94 ? 9.998 7.432 -6.692 1.00 97.12 94 THR A CA 1
ATOM 731 C C . THR A 1 94 ? 9.901 6.201 -5.808 1.00 97.12 94 THR A C 1
ATOM 733 O O . THR A 1 94 ? 10.767 5.973 -4.958 1.00 97.12 94 THR A O 1
ATOM 736 N N . ALA A 1 95 ? 8.851 5.406 -6.007 1.00 98.25 95 ALA A N 1
ATOM 737 C CA . ALA A 1 95 ? 8.641 4.152 -5.301 1.00 98.25 95 ALA A CA 1
ATOM 738 C C . ALA A 1 95 ? 8.381 3.017 -6.293 1.00 98.25 95 ALA A C 1
ATOM 740 O O . ALA A 1 95 ? 7.703 3.208 -7.305 1.00 98.25 95 ALA A O 1
ATOM 741 N N . TRP A 1 96 ? 8.903 1.828 -6.009 1.00 98.44 96 TRP A N 1
ATOM 742 C CA . TRP A 1 96 ? 8.540 0.615 -6.739 1.00 98.44 96 TRP A CA 1
ATOM 743 C C . TRP A 1 96 ? 8.625 -0.612 -5.845 1.00 98.44 96 TRP A C 1
ATOM 745 O O . TRP A 1 96 ? 9.342 -0.620 -4.846 1.00 98.44 96 TRP A O 1
ATOM 755 N N . VAL A 1 97 ? 7.903 -1.658 -6.229 1.00 98.50 97 VAL A N 1
ATOM 756 C CA . VAL A 1 97 ? 7.938 -2.963 -5.573 1.00 98.50 97 VAL A CA 1
ATOM 757 C C . VAL A 1 97 ? 8.295 -4.048 -6.583 1.00 98.50 97 VAL A C 1
ATOM 759 O O . VAL A 1 97 ? 7.846 -4.011 -7.733 1.00 98.50 97 VAL A O 1
ATOM 762 N N . ASP A 1 98 ? 9.124 -4.991 -6.157 1.00 97.44 98 ASP A N 1
ATOM 763 C CA . ASP A 1 98 ? 9.517 -6.166 -6.928 1.00 97.44 98 ASP A CA 1
ATOM 764 C C . ASP A 1 98 ? 9.745 -7.383 -6.011 1.00 97.44 98 ASP A C 1
ATOM 766 O O . ASP A 1 98 ? 9.255 -7.419 -4.882 1.00 97.44 98 ASP A O 1
ATOM 770 N N . ALA A 1 99 ? 10.425 -8.421 -6.504 1.00 96.25 99 ALA A N 1
ATOM 771 C CA . ALA A 1 99 ? 10.686 -9.634 -5.730 1.00 96.25 99 ALA A CA 1
ATOM 772 C C . ALA A 1 99 ? 11.650 -9.431 -4.548 1.00 96.25 99 ALA A C 1
ATOM 774 O O . ALA A 1 99 ? 11.634 -10.237 -3.617 1.00 96.25 99 ALA A O 1
ATOM 775 N N . GLU A 1 100 ? 12.477 -8.384 -4.565 1.00 97.31 100 GLU A N 1
ATOM 776 C CA . GLU A 1 100 ? 13.430 -8.081 -3.495 1.00 97.31 100 GLU A CA 1
ATOM 777 C C . GLU A 1 100 ? 12.769 -7.288 -2.364 1.00 97.31 100 GLU A C 1
ATOM 779 O O . GLU A 1 100 ? 13.120 -7.455 -1.190 1.00 97.31 100 GLU A O 1
ATOM 784 N N . GLY A 1 101 ? 11.776 -6.457 -2.689 1.00 97.94 101 GLY A N 1
ATOM 785 C CA . GLY A 1 101 ? 11.018 -5.725 -1.688 1.00 97.94 101 GLY A CA 1
ATOM 786 C C . GLY A 1 101 ? 10.378 -4.444 -2.203 1.00 97.94 101 GLY A C 1
ATOM 787 O O . GLY A 1 101 ? 9.974 -4.338 -3.358 1.00 97.94 101 GLY A O 1
ATOM 788 N N . LEU A 1 102 ? 10.237 -3.476 -1.296 1.00 98.56 102 LEU A N 1
ATOM 789 C CA . LEU A 1 102 ? 9.729 -2.137 -1.577 1.00 98.56 102 LEU A CA 1
ATOM 790 C C . LEU A 1 102 ? 10.880 -1.135 -1.541 1.00 98.56 102 LEU A C 1
ATOM 792 O O . LEU A 1 102 ? 11.639 -1.065 -0.575 1.00 98.56 102 LEU A O 1
ATOM 796 N N . HIS A 1 103 ? 10.982 -0.320 -2.576 1.00 98.44 103 HIS A N 1
ATOM 797 C CA . HIS A 1 103 ? 12.125 0.541 -2.810 1.00 98.44 103 HIS A CA 1
ATOM 798 C C . HIS A 1 103 ? 11.688 1.986 -2.976 1.00 98.44 103 HIS A C 1
ATOM 800 O O . HIS A 1 103 ? 10.662 2.273 -3.589 1.00 98.44 103 HIS A O 1
ATOM 806 N N . PHE A 1 104 ? 12.525 2.887 -2.476 1.00 98.19 104 PHE A N 1
ATOM 807 C CA . PHE A 1 104 ? 12.355 4.326 -2.578 1.00 98.19 104 PHE A CA 1
ATOM 808 C C . PHE A 1 104 ? 13.644 4.969 -3.062 1.00 98.19 104 PHE A C 1
ATOM 810 O O . PHE A 1 104 ? 14.725 4.633 -2.565 1.00 98.19 104 PHE A O 1
ATOM 817 N N . ARG A 1 105 ? 13.553 5.909 -4.001 1.00 97.62 105 ARG A N 1
ATOM 818 C CA . ARG A 1 105 ? 14.688 6.733 -4.441 1.00 97.62 105 ARG A CA 1
ATOM 819 C C . ARG A 1 105 ? 14.284 8.193 -4.536 1.00 97.62 105 ARG A C 1
ATOM 821 O O . ARG A 1 105 ? 13.167 8.495 -4.933 1.00 97.62 105 ARG A O 1
ATOM 828 N N . TRP A 1 106 ? 15.210 9.075 -4.183 1.00 96.88 106 TRP A N 1
ATOM 829 C CA . TRP A 1 106 ? 15.032 10.529 -4.206 1.00 96.88 106 TRP A CA 1
ATOM 830 C C . TRP A 1 106 ? 16.372 11.222 -4.487 1.00 96.88 106 TRP A C 1
ATOM 832 O O . TRP A 1 106 ? 17.420 10.566 -4.580 1.00 96.88 106 TRP A O 1
ATOM 842 N N . LYS A 1 107 ? 16.363 12.550 -4.631 1.00 93.06 107 LYS A N 1
ATOM 843 C CA . LYS A 1 107 ? 17.528 13.364 -5.031 1.00 93.06 107 LYS A CA 1
ATOM 844 C C . LYS A 1 107 ? 18.179 12.862 -6.326 1.00 93.06 107 LYS A C 1
ATOM 846 O O . LYS A 1 107 ? 19.413 12.765 -6.393 1.00 93.06 107 LYS A O 1
ATOM 851 N N . ASN A 1 108 ? 17.365 12.533 -7.327 1.00 90.25 108 ASN A N 1
ATOM 852 C CA . ASN A 1 108 ? 17.752 11.930 -8.604 1.00 90.25 108 ASN A CA 1
ATOM 853 C C . ASN A 1 108 ? 18.539 10.618 -8.426 1.00 90.25 108 ASN A C 1
ATOM 855 O O . ASN A 1 108 ? 19.558 10.395 -9.076 1.00 90.25 108 ASN A O 1
ATOM 859 N N . GLY A 1 109 ? 18.110 9.772 -7.484 1.00 89.88 109 GLY A N 1
ATOM 860 C CA . GLY A 1 109 ? 18.708 8.457 -7.228 1.00 89.88 109 GLY A CA 1
ATOM 861 C C . GLY A 1 109 ? 19.893 8.444 -6.259 1.00 89.88 109 GLY A C 1
ATOM 862 O O . GLY A 1 109 ? 20.402 7.370 -5.953 1.00 89.88 109 GLY A O 1
ATOM 863 N N . ARG A 1 110 ? 20.324 9.601 -5.734 1.00 93.31 110 ARG A N 1
ATOM 864 C CA . ARG A 1 110 ? 21.402 9.675 -4.725 1.00 93.31 110 ARG A CA 1
ATOM 865 C C . ARG A 1 110 ? 20.951 9.236 -3.334 1.00 93.31 110 ARG A C 1
ATOM 867 O O . ARG A 1 110 ? 21.770 8.778 -2.543 1.00 93.31 110 ARG A O 1
ATOM 874 N N . GLY A 1 111 ? 19.671 9.422 -3.025 1.00 96.19 111 GLY A N 1
ATOM 875 C CA . GLY A 1 111 ? 19.040 8.902 -1.820 1.00 96.19 111 GLY A CA 1
ATOM 876 C C . GLY A 1 111 ? 18.316 7.597 -2.120 1.00 96.19 111 GLY A C 1
ATOM 877 O O . GLY A 1 111 ? 17.690 7.464 -3.175 1.00 96.19 111 GLY A O 1
ATOM 878 N N . GLY A 1 112 ? 18.392 6.638 -1.199 1.00 97.12 112 GLY A N 1
ATOM 879 C CA . GLY A 1 112 ? 17.698 5.371 -1.354 1.00 97.12 112 GLY A CA 1
ATOM 880 C C . GLY A 1 112 ? 17.368 4.685 -0.040 1.00 97.12 112 GLY A C 1
ATOM 881 O O . GLY A 1 112 ? 18.147 4.715 0.909 1.00 97.12 112 GLY A O 1
ATOM 882 N N . LEU A 1 113 ? 16.206 4.041 -0.021 1.00 97.62 113 LEU A N 1
ATOM 883 C CA . LEU A 1 113 ? 15.752 3.166 1.049 1.00 97.62 113 LEU A CA 1
ATOM 884 C C . LEU A 1 113 ? 15.164 1.907 0.414 1.00 97.62 113 LEU A C 1
ATOM 886 O O . LEU A 1 113 ? 14.432 1.995 -0.571 1.00 97.62 113 LEU A O 1
ATOM 890 N N . ASN A 1 114 ? 15.520 0.742 0.945 1.00 97.94 114 ASN A N 1
ATOM 891 C CA . ASN A 1 114 ? 14.988 -0.544 0.509 1.00 97.94 114 ASN A CA 1
ATOM 892 C C . ASN A 1 114 ? 14.426 -1.259 1.734 1.00 97.94 114 ASN A C 1
ATOM 894 O O . ASN A 1 114 ? 15.145 -1.464 2.713 1.00 97.94 114 ASN A O 1
ATOM 898 N N . PHE A 1 115 ? 13.162 -1.647 1.669 1.00 98.06 115 PHE A N 1
ATOM 899 C CA . PHE A 1 115 ? 12.527 -2.496 2.657 1.00 98.06 115 PHE A CA 1
ATOM 900 C C . PHE A 1 115 ? 12.393 -3.902 2.106 1.00 98.06 115 PHE A C 1
ATOM 902 O O . PHE A 1 115 ? 11.760 -4.117 1.076 1.00 98.06 115 PHE A O 1
ATOM 909 N N . LEU A 1 116 ? 12.940 -4.862 2.840 1.00 98.00 116 LEU A N 1
ATOM 910 C CA . LEU A 1 116 ? 12.685 -6.274 2.593 1.00 98.00 116 LEU A CA 1
ATOM 911 C C . LEU A 1 116 ? 11.274 -6.635 3.052 1.00 98.00 116 LEU A C 1
ATOM 913 O O . LEU A 1 116 ? 10.767 -6.058 4.017 1.00 98.00 116 LEU A O 1
ATOM 917 N N . SER A 1 117 ? 10.671 -7.625 2.393 1.00 97.69 117 SER A N 1
ATOM 918 C CA . SER A 1 117 ? 9.380 -8.184 2.806 1.00 97.69 117 SER A CA 1
ATOM 919 C C . SER A 1 117 ? 9.417 -8.612 4.276 1.00 97.69 117 SER A C 1
ATOM 921 O O . SER A 1 117 ? 10.326 -9.318 4.718 1.00 97.69 117 SER A O 1
ATOM 923 N N . GLN A 1 118 ? 8.435 -8.162 5.050 1.00 96.56 118 GLN A N 1
ATOM 924 C CA . GLN A 1 118 ? 8.380 -8.381 6.488 1.00 96.56 118 GLN A CA 1
ATOM 925 C C . GLN A 1 118 ? 7.562 -9.629 6.821 1.00 96.56 118 GLN A C 1
ATOM 927 O O . GLN A 1 118 ? 6.538 -9.931 6.202 1.00 96.56 118 GLN A O 1
ATOM 932 N N . HIS A 1 119 ? 8.014 -10.366 7.835 1.00 94.31 119 HIS A N 1
ATOM 933 C CA . HIS A 1 119 ? 7.320 -11.563 8.286 1.00 94.31 119 HIS A CA 1
ATOM 934 C C . HIS A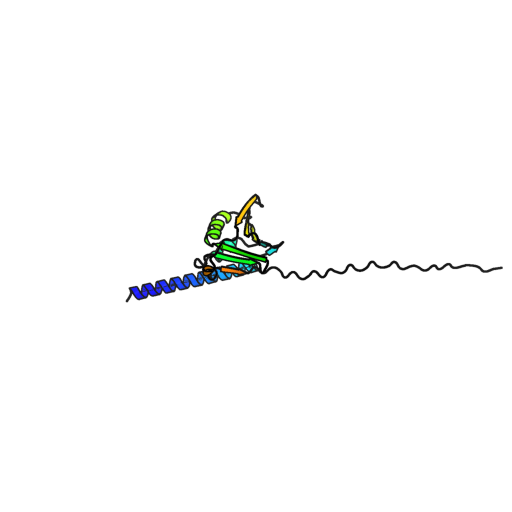 1 119 ? 5.974 -11.203 8.930 1.00 94.31 119 HIS A C 1
ATOM 936 O O . HIS A 1 119 ? 5.910 -10.398 9.859 1.00 94.31 119 HIS A O 1
ATOM 942 N N . VAL A 1 120 ? 4.905 -11.852 8.466 1.00 92.56 120 VAL A N 1
ATOM 943 C CA . VAL A 1 120 ? 3.556 -11.754 9.034 1.00 92.56 120 VAL A CA 1
ATOM 944 C C . VAL A 1 120 ? 3.117 -13.161 9.442 1.00 92.56 120 VAL A C 1
ATOM 946 O O . VAL A 1 120 ? 3.114 -14.050 8.585 1.00 92.56 120 VAL A O 1
ATOM 949 N N . PRO A 1 121 ? 2.746 -13.393 10.716 1.00 91.25 121 PRO A N 1
ATOM 950 C CA . PRO A 1 121 ? 2.262 -14.694 11.161 1.00 91.25 121 PRO A CA 1
ATOM 951 C C . PRO A 1 121 ? 1.051 -15.154 10.346 1.00 91.25 121 PRO A C 1
ATOM 953 O O . PRO A 1 121 ? 0.168 -14.355 10.047 1.00 91.25 121 PRO A O 1
ATOM 956 N N . ALA A 1 122 ? 0.949 -16.452 10.047 1.00 87.75 122 ALA A N 1
ATOM 957 C CA . ALA A 1 122 ? -0.138 -16.992 9.220 1.00 87.75 122 ALA A CA 1
ATOM 958 C C . ALA A 1 122 ? -1.545 -16.632 9.739 1.00 87.75 122 ALA A C 1
ATOM 960 O O . ALA A 1 122 ? -2.422 -16.266 8.961 1.00 87.75 122 ALA A O 1
ATOM 961 N N . ARG A 1 123 ? -1.729 -16.648 11.067 1.00 89.06 123 ARG A N 1
ATOM 962 C CA . ARG A 1 123 ? -2.973 -16.228 11.743 1.00 89.06 123 ARG A CA 1
ATOM 963 C C . ARG A 1 123 ? -3.374 -14.775 11.463 1.00 89.06 123 ARG A C 1
ATOM 965 O O . ARG A 1 123 ? -4.539 -14.425 11.603 1.00 89.06 123 ARG A O 1
ATOM 972 N N . ASP A 1 124 ? -2.409 -13.941 11.090 1.00 86.69 124 ASP A N 1
ATOM 973 C CA . ASP A 1 124 ? -2.585 -12.506 10.926 1.00 86.69 124 ASP A CA 1
ATOM 974 C C . ASP A 1 124 ? -2.844 -12.120 9.459 1.00 86.69 124 ASP A C 1
ATOM 976 O O . ASP A 1 124 ? -3.267 -10.995 9.207 1.00 86.69 124 ASP A O 1
ATOM 980 N N . ILE A 1 125 ? -2.659 -13.043 8.501 1.00 85.88 125 ILE A N 1
ATOM 981 C CA . ILE A 1 125 ? -2.733 -12.764 7.055 1.00 85.88 125 ILE A CA 1
ATOM 982 C C . ILE A 1 125 ? -4.092 -12.174 6.650 1.00 85.88 125 ILE A C 1
ATOM 984 O O . ILE A 1 125 ? -4.137 -11.214 5.886 1.00 85.88 125 ILE A O 1
ATOM 988 N N . GLY A 1 126 ? -5.198 -12.681 7.204 1.00 84.38 126 GLY A N 1
ATOM 989 C CA . GLY A 1 126 ? -6.548 -12.189 6.888 1.00 84.38 126 GLY A CA 1
ATOM 990 C C . GLY A 1 126 ? -6.810 -10.730 7.291 1.00 84.38 126 GLY A C 1
ATOM 991 O O . GLY A 1 126 ? -7.766 -10.118 6.817 1.00 84.38 126 GLY A O 1
ATOM 992 N N . PHE A 1 127 ? -5.951 -10.151 8.134 1.00 84.94 127 PHE A N 1
ATOM 993 C CA . PHE A 1 127 ? -6.045 -8.765 8.599 1.00 84.94 127 PHE A CA 1
ATOM 994 C C . PHE A 1 127 ? -5.152 -7.806 7.796 1.00 84.94 127 PHE A C 1
ATOM 996 O O . PHE A 1 127 ? -4.966 -6.656 8.194 1.00 84.94 127 PHE A O 1
ATOM 1003 N N . GLY A 1 128 ? -4.581 -8.259 6.679 1.00 93.31 128 GLY A N 1
ATOM 1004 C CA . GLY A 1 128 ? -3.824 -7.417 5.756 1.00 93.31 128 GLY A CA 1
ATOM 1005 C C . GLY A 1 128 ? -4.722 -6.613 4.830 1.00 93.31 128 GLY A C 1
ATOM 1006 O O . GLY A 1 128 ? -5.852 -7.009 4.542 1.00 93.31 128 GLY A O 1
ATOM 1007 N N . LEU A 1 129 ? -4.230 -5.474 4.356 1.00 97.12 129 LEU A N 1
ATOM 1008 C CA . LEU A 1 129 ? -4.774 -4.818 3.171 1.00 97.12 129 LEU A CA 1
ATOM 1009 C C . LEU A 1 129 ? -4.050 -5.382 1.945 1.00 97.12 129 LEU A C 1
ATOM 1011 O O . LEU A 1 129 ? -2.823 -5.359 1.892 1.00 97.12 129 LEU A O 1
ATOM 1015 N N . HIS A 1 130 ? -4.788 -5.905 0.969 1.00 96.94 130 HIS A N 1
ATOM 1016 C CA . HIS A 1 130 ? -4.204 -6.553 -0.207 1.00 96.94 130 HIS A CA 1
ATOM 1017 C C . HIS A 1 130 ? -4.275 -5.628 -1.423 1.00 96.94 130 HIS A C 1
ATOM 1019 O O . HIS A 1 130 ? -5.354 -5.182 -1.806 1.00 96.94 130 HIS A O 1
ATOM 1025 N N . VAL A 1 131 ? -3.124 -5.370 -2.040 1.00 97.88 131 VAL A N 1
ATOM 1026 C CA . VAL A 1 131 ? -2.971 -4.566 -3.255 1.00 97.88 131 VAL A CA 1
ATOM 1027 C C . VAL A 1 131 ? -2.576 -5.505 -4.390 1.00 97.88 131 VAL A C 1
ATOM 1029 O O . VAL A 1 131 ? -1.464 -6.030 -4.405 1.00 97.88 131 VAL A O 1
ATOM 1032 N N . TYR A 1 132 ? -3.481 -5.731 -5.339 1.00 96.75 132 TYR A N 1
ATOM 1033 C CA . TYR A 1 132 ? -3.244 -6.633 -6.469 1.00 96.75 132 TYR A CA 1
ATOM 1034 C C . TYR A 1 132 ? -2.729 -5.862 -7.683 1.00 96.75 132 TYR A C 1
ATOM 1036 O O . TYR A 1 132 ? -3.497 -5.310 -8.468 1.00 96.75 132 TYR A O 1
ATOM 1044 N N . LEU A 1 133 ? -1.409 -5.837 -7.838 1.00 96.06 133 LEU A N 1
ATOM 1045 C CA . LEU A 1 133 ? -0.718 -5.195 -8.948 1.00 96.06 133 LEU A CA 1
ATOM 1046 C C . LEU A 1 133 ? -0.782 -6.145 -10.148 1.00 96.06 133 LEU A C 1
ATOM 1048 O O . LEU A 1 133 ? -0.125 -7.185 -10.173 1.00 96.06 133 LEU A O 1
ATOM 1052 N N . THR A 1 134 ? -1.609 -5.820 -11.140 1.00 87.81 134 THR A N 1
ATOM 1053 C CA . THR A 1 134 ? -1.763 -6.672 -12.327 1.00 87.81 134 THR A CA 1
ATOM 1054 C C . THR A 1 134 ? -0.671 -6.325 -13.339 1.00 87.81 134 THR A C 1
ATOM 1056 O O . THR A 1 134 ? -0.694 -5.207 -13.859 1.00 87.81 134 THR A O 1
ATOM 1059 N N . PRO A 1 135 ? 0.289 -7.224 -13.635 1.00 79.06 135 PRO A N 1
ATOM 1060 C CA . PRO A 1 135 ? 1.269 -6.966 -14.680 1.00 79.06 135 PRO A CA 1
ATOM 1061 C C . PRO A 1 135 ? 0.581 -6.883 -16.049 1.00 79.06 135 PRO A C 1
ATOM 1063 O O . PRO A 1 135 ? -0.415 -7.579 -16.280 1.00 79.06 135 PRO A O 1
ATOM 1066 N N . PRO A 1 136 ? 1.094 -6.064 -16.984 1.00 71.38 136 PRO A N 1
ATOM 1067 C CA . PRO A 1 136 ? 0.566 -6.017 -18.335 1.00 71.38 136 PRO A CA 1
ATOM 1068 C C . PRO A 1 136 ? 0.654 -7.414 -18.948 1.00 71.38 136 PRO A C 1
ATOM 1070 O O . PRO A 1 136 ? 1.686 -8.083 -18.862 1.00 71.38 136 PRO A O 1
ATOM 1073 N N . VAL A 1 137 ? -0.439 -7.857 -19.572 1.00 69.31 137 VAL A N 1
ATOM 1074 C CA . VAL A 1 137 ? -0.464 -9.119 -20.314 1.00 69.31 137 VAL A CA 1
ATOM 1075 C C . VAL A 1 137 ? 0.576 -9.010 -21.423 1.00 69.31 137 VAL A C 1
ATOM 1077 O O . VAL A 1 137 ? 0.357 -8.309 -22.414 1.00 69.31 137 VAL A O 1
ATOM 1080 N N . GLN A 1 138 ? 1.717 -9.681 -21.253 1.00 58.19 138 GLN A N 1
ATOM 1081 C CA . GLN A 1 138 ? 2.697 -9.826 -22.320 1.00 58.19 138 GLN A CA 1
ATOM 1082 C C . GLN A 1 138 ? 2.016 -10.615 -23.433 1.00 58.19 138 GLN A C 1
ATOM 1084 O O . GLN A 1 138 ? 1.848 -11.832 -23.348 1.00 58.19 138 GLN A O 1
ATOM 1089 N N . ARG A 1 139 ? 1.553 -9.915 -24.471 1.00 56.81 139 ARG A N 1
ATOM 1090 C CA . ARG A 1 139 ? 1.146 -10.587 -25.699 1.00 56.81 139 ARG A CA 1
ATOM 1091 C C . ARG A 1 139 ? 2.420 -11.205 -26.264 1.00 56.81 139 ARG A C 1
ATOM 1093 O O . ARG A 1 139 ? 3.387 -10.456 -26.413 1.00 56.81 139 ARG A O 1
ATOM 1100 N N . PRO A 1 140 ? 2.453 -12.517 -26.560 1.00 51.50 140 PRO A N 1
ATOM 1101 C CA . PRO A 1 140 ? 3.591 -13.091 -27.253 1.00 51.50 140 PRO A CA 1
ATOM 1102 C C . PRO A 1 140 ? 3.812 -12.246 -28.502 1.00 51.50 140 PRO A C 1
ATOM 1104 O O . PRO A 1 140 ? 2.912 -12.095 -29.334 1.00 51.50 140 PRO A O 1
ATOM 1107 N N . SER A 1 141 ? 4.972 -11.600 -28.570 1.00 55.66 141 SER A N 1
ATOM 1108 C CA . SER A 1 141 ? 5.393 -10.871 -29.748 1.00 55.66 141 SER A CA 1
ATOM 1109 C C . SER A 1 141 ? 5.376 -11.888 -30.874 1.00 55.66 141 SER A C 1
ATOM 1111 O O . SER A 1 141 ? 6.159 -12.836 -30.887 1.00 55.66 141 SER A O 1
ATOM 1113 N N . VAL A 1 142 ? 4.430 -11.738 -31.802 1.00 54.03 142 VAL A N 1
ATOM 1114 C CA . VAL A 1 142 ? 4.484 -12.479 -33.054 1.00 54.03 142 VAL A CA 1
ATOM 1115 C C . VAL A 1 142 ? 5.795 -12.029 -33.671 1.00 54.03 142 VAL A C 1
ATOM 1117 O O . VAL A 1 142 ? 5.898 -10.892 -34.136 1.00 54.03 142 VAL A O 1
ATOM 1120 N N . HIS A 1 143 ? 6.828 -12.868 -33.582 1.00 52.97 143 HIS A N 1
ATOM 1121 C CA . HIS A 1 143 ? 8.037 -12.687 -34.358 1.00 52.97 143 HIS A CA 1
ATOM 1122 C C . HIS A 1 143 ? 7.547 -12.531 -35.789 1.00 52.97 143 HIS A C 1
ATOM 1124 O O . HIS A 1 143 ? 7.066 -13.485 -36.399 1.00 52.97 143 HIS A O 1
ATOM 1130 N N . ARG A 1 144 ? 7.571 -11.294 -36.290 1.00 50.66 144 ARG A N 1
ATOM 1131 C CA . ARG A 1 144 ? 7.297 -10.998 -37.684 1.00 50.66 144 ARG A CA 1
ATOM 1132 C C . ARG A 1 144 ? 8.355 -11.783 -38.433 1.00 50.66 144 ARG A C 1
ATOM 1134 O O . ARG A 1 144 ? 9.510 -11.364 -38.452 1.00 50.66 144 ARG A O 1
ATOM 1141 N N . ALA A 1 145 ? 7.973 -12.958 -38.935 1.00 59.50 145 ALA A N 1
ATOM 1142 C CA . ALA A 1 145 ? 8.844 -13.809 -39.716 1.00 59.50 145 ALA A CA 1
ATOM 1143 C C . ALA A 1 145 ? 9.518 -12.902 -40.741 1.00 59.50 145 ALA A C 1
ATOM 1145 O O . ALA A 1 145 ? 8.837 -12.175 -41.477 1.00 59.50 145 ALA A O 1
ATOM 1146 N N . GLN A 1 146 ? 10.848 -12.847 -40.683 1.00 55.53 146 GLN A N 1
ATOM 1147 C CA . GLN A 1 146 ? 11.630 -12.082 -41.634 1.00 55.53 146 GLN A CA 1
ATOM 1148 C C . GLN A 1 146 ? 11.169 -12.525 -43.018 1.00 55.53 146 GLN A C 1
ATOM 1150 O O . GLN A 1 146 ? 11.182 -13.712 -43.345 1.00 55.53 146 GLN A O 1
ATOM 1155 N N . ARG A 1 147 ? 10.655 -11.570 -43.794 1.00 54.75 147 ARG A N 1
ATOM 1156 C CA . ARG A 1 147 ? 10.211 -11.824 -45.160 1.00 54.75 147 ARG A CA 1
ATOM 1157 C C . ARG A 1 147 ? 11.424 -12.417 -45.890 1.00 54.75 147 ARG A C 1
ATOM 1159 O O . ARG A 1 147 ? 12.474 -11.773 -45.847 1.00 54.75 147 ARG A O 1
ATOM 1166 N N . PRO A 1 148 ? 11.330 -13.613 -46.496 1.00 57.59 148 PRO A N 1
ATOM 1167 C CA . PRO A 1 148 ? 12.486 -14.220 -47.139 1.00 57.59 148 PRO A CA 1
ATOM 1168 C C . PRO A 1 148 ? 13.050 -13.253 -48.192 1.00 57.59 148 PRO A C 1
ATOM 1170 O O . PRO A 1 148 ? 12.267 -12.540 -48.838 1.00 57.59 148 PRO A O 1
ATOM 1173 N N . PRO A 1 149 ? 14.384 -13.180 -48.349 1.00 61.31 149 PRO A N 1
ATOM 1174 C CA . PRO A 1 149 ? 15.000 -12.311 -49.340 1.00 61.31 149 PRO A CA 1
ATOM 1175 C C . PRO A 1 149 ? 14.422 -12.636 -50.719 1.00 61.31 149 PRO A C 1
ATOM 1177 O O . PRO A 1 149 ? 14.320 -13.801 -51.112 1.00 61.31 149 PRO A O 1
ATOM 1180 N N . ARG A 1 150 ? 13.991 -11.599 -51.447 1.00 62.03 150 ARG A N 1
ATOM 1181 C CA . ARG A 1 150 ? 13.518 -11.744 -52.827 1.00 62.03 150 ARG A CA 1
ATOM 1182 C C . ARG A 1 150 ? 14.658 -12.346 -53.653 1.00 62.03 150 ARG A C 1
ATOM 1184 O O . ARG A 1 150 ? 15.726 -11.745 -53.729 1.00 62.03 150 ARG A O 1
ATOM 1191 N N . ARG A 1 151 ? 14.436 -13.523 -54.249 1.00 59.53 151 ARG A N 1
ATOM 1192 C CA . ARG A 1 151 ? 15.373 -14.103 -55.222 1.00 59.53 151 ARG A CA 1
ATOM 1193 C C . ARG A 1 151 ? 15.554 -13.118 -56.388 1.00 59.53 151 ARG A C 1
ATOM 1195 O O . ARG A 1 151 ? 14.544 -12.593 -56.863 1.00 5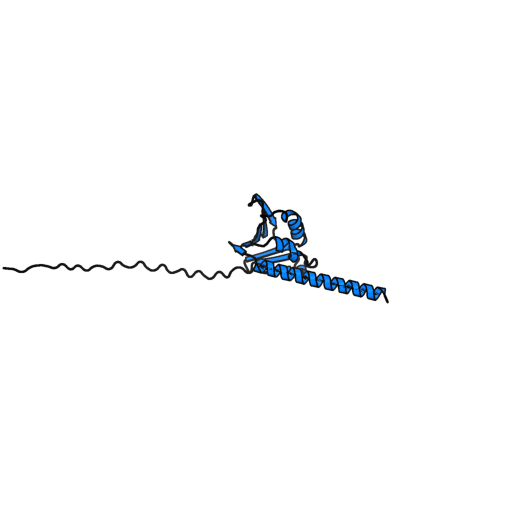9.53 151 ARG A O 1
ATOM 1202 N N . PRO A 1 152 ? 16.790 -12.860 -56.847 1.00 58.34 152 PRO A N 1
ATOM 1203 C CA . PRO A 1 152 ? 17.011 -12.097 -58.066 1.00 58.34 152 PRO A CA 1
ATOM 1204 C C . PRO A 1 152 ? 16.417 -12.857 -59.259 1.00 58.34 152 PRO A C 1
ATOM 1206 O O . PRO A 1 152 ? 16.549 -14.076 -59.367 1.00 58.34 152 PRO A O 1
ATOM 1209 N N . VAL A 1 153 ? 15.713 -12.126 -60.121 1.00 59.22 153 VAL A N 1
ATOM 1210 C CA . VAL A 1 153 ? 15.193 -12.624 -61.396 1.00 59.22 153 VAL A CA 1
ATOM 1211 C C . VAL A 1 153 ? 16.385 -12.763 -62.343 1.00 59.22 153 VAL A C 1
ATOM 1213 O O . VAL A 1 153 ? 17.053 -11.768 -62.615 1.00 59.22 153 VAL A O 1
ATOM 1216 N N . SER A 1 154 ? 16.672 -13.974 -62.825 1.00 54.12 154 SER A N 1
ATOM 1217 C CA . SER A 1 154 ? 17.618 -14.165 -63.928 1.00 54.12 154 SER A CA 1
ATOM 1218 C C . SER A 1 154 ? 17.013 -13.558 -65.192 1.00 54.12 154 SER A C 1
ATOM 1220 O O . SER A 1 154 ? 15.998 -14.054 -65.680 1.00 54.12 154 SER A O 1
ATOM 1222 N N . LEU A 1 155 ? 17.612 -12.480 -65.709 1.00 54.31 155 LEU A N 1
ATOM 1223 C CA . LEU A 1 155 ? 17.401 -12.088 -67.100 1.00 54.31 155 LEU A CA 1
ATOM 1224 C C . LEU A 1 155 ? 18.021 -13.183 -67.969 1.00 54.31 155 LEU A C 1
ATOM 1226 O O . LEU A 1 155 ? 19.201 -13.490 -67.821 1.00 54.31 155 LEU A O 1
ATOM 1230 N N . GLY A 1 156 ? 17.188 -13.814 -68.793 1.00 43.84 156 GLY A N 1
ATOM 1231 C CA . GLY A 1 156 ? 17.608 -14.855 -69.717 1.00 43.84 156 GLY A CA 1
ATOM 1232 C C . GLY A 1 156 ? 18.585 -14.320 -70.758 1.00 43.84 156 GLY A C 1
ATOM 1233 O O . GLY A 1 156 ? 18.442 -13.197 -71.241 1.00 43.84 156 GLY A O 1
ATOM 1234 N N . ASP A 1 157 ? 19.559 -15.163 -71.083 1.00 53.25 157 ASP A N 1
ATOM 1235 C CA . ASP A 1 157 ? 20.443 -15.033 -72.230 1.00 53.25 157 ASP A CA 1
ATOM 1236 C C . ASP A 1 157 ? 19.616 -15.013 -73.522 1.00 53.25 157 ASP A C 1
ATOM 1238 O O . ASP A 1 157 ? 19.113 -16.045 -73.966 1.00 53.25 157 ASP A O 1
ATOM 1242 N N . GLU A 1 158 ? 19.494 -13.847 -74.152 1.00 48.97 158 GLU A N 1
ATOM 1243 C CA . GLU A 1 158 ? 19.084 -13.752 -75.552 1.00 48.97 158 GLU A CA 1
ATOM 1244 C C . GLU A 1 158 ? 20.324 -13.430 -76.392 1.00 48.97 158 GLU A C 1
ATOM 1246 O O . GLU A 1 158 ? 20.652 -12.283 -76.694 1.00 48.97 158 GLU A O 1
ATOM 1251 N N . VAL A 1 159 ? 21.070 -14.484 -76.727 1.00 49.53 159 VAL A N 1
ATOM 1252 C CA . VAL A 1 159 ? 22.133 -14.430 -77.733 1.00 49.53 159 VAL A CA 1
ATOM 1253 C C . VAL A 1 159 ? 21.456 -14.438 -79.103 1.00 49.53 159 VAL A C 1
ATOM 1255 O O . VAL A 1 159 ? 21.135 -15.495 -79.644 1.00 49.53 159 VAL A O 1
ATOM 1258 N N . VAL A 1 160 ? 21.212 -13.257 -79.672 1.00 47.03 160 VAL A N 1
ATOM 1259 C CA . VAL A 1 160 ? 20.770 -13.137 -81.067 1.00 47.03 160 VAL A CA 1
ATOM 1260 C C . VAL A 1 160 ? 21.977 -13.375 -81.971 1.00 47.03 160 VAL A C 1
ATOM 1262 O O . VAL A 1 160 ? 22.821 -12.504 -82.181 1.00 47.03 160 VAL A O 1
ATOM 1265 N N . ASN A 1 161 ? 22.068 -14.598 -82.486 1.00 41.12 161 ASN A N 1
ATOM 1266 C CA . ASN A 1 161 ? 23.048 -15.005 -83.480 1.00 41.12 161 ASN A CA 1
ATOM 1267 C C . ASN A 1 161 ? 22.634 -14.426 -84.844 1.00 41.12 161 ASN A C 1
ATOM 1269 O O . ASN A 1 161 ? 21.677 -14.892 -85.462 1.00 41.12 161 ASN A O 1
ATOM 1273 N N . MET A 1 162 ? 23.318 -13.375 -85.297 1.00 38.56 162 MET A N 1
ATOM 1274 C CA . MET A 1 162 ? 23.052 -12.736 -86.585 1.00 38.56 162 MET A CA 1
ATOM 1275 C C . MET A 1 162 ? 23.953 -13.372 -87.649 1.00 38.56 162 MET A C 1
ATOM 1277 O O . MET A 1 162 ? 25.110 -12.997 -87.818 1.00 38.56 162 MET A O 1
ATOM 1281 N N . THR A 1 163 ? 23.428 -14.374 -88.353 1.00 48.25 163 THR A N 1
ATOM 1282 C CA . THR A 1 163 ? 24.041 -14.922 -89.570 1.00 48.25 163 THR A CA 1
ATOM 1283 C C . THR A 1 163 ? 23.006 -14.893 -90.681 1.00 48.25 163 THR A C 1
ATOM 1285 O O . THR A 1 163 ? 22.058 -15.668 -90.651 1.00 48.25 163 THR A O 1
ATOM 1288 N N . LEU A 1 164 ? 23.203 -14.036 -91.681 1.00 46.88 164 LEU A N 1
ATOM 1289 C CA . LEU A 1 164 ? 22.691 -14.287 -93.023 1.00 46.88 164 LEU A CA 1
ATOM 1290 C C . LEU A 1 164 ? 23.771 -13.917 -94.038 1.00 46.88 164 LEU A C 1
ATOM 1292 O O . LEU A 1 164 ? 24.423 -12.879 -93.953 1.00 46.88 164 LEU A O 1
ATOM 1296 N N . PHE A 1 165 ? 23.973 -14.879 -94.926 1.00 44.16 165 PHE A N 1
ATOM 1297 C CA . PHE A 1 165 ? 24.948 -14.959 -95.992 1.00 44.16 165 PHE A CA 1
ATOM 1298 C C . PHE A 1 165 ? 24.427 -14.274 -97.264 1.00 44.16 165 PHE A C 1
ATOM 1300 O O . PHE A 1 165 ? 23.233 -14.346 -97.535 1.00 44.16 165 PHE A O 1
ATOM 1307 N N . THR A 1 166 ? 25.407 -13.769 -98.028 1.00 50.88 166 THR A N 1
ATOM 1308 C CA . THR A 1 166 ? 25.481 -13.511 -99.489 1.00 50.88 166 THR A CA 1
ATOM 1309 C C . THR A 1 166 ? 24.591 -12.440 -100.113 1.00 50.88 166 THR A C 1
ATOM 1311 O O . THR A 1 166 ? 23.355 -12.589 -100.130 1.00 50.88 166 THR A O 1
#

Foldseek 3Di:
DVVVVVVVVVVVVVVVQLVVLVVQLLVLLAVQLVPWDDDPQKTKTDLCSQQPSNLSRPLAQWAWEAADPFAIAIGGSVNSNVVCVVPVVAPQWIWIAHRQYIKIAGPNRPDIDGDGRDDDDPVCVVSHHYRYNYDPPPDPPPPPPDDPPDDDDDDDDPPPDDDDDD